Protein AF-A0A2V6J879-F1 (afdb_monomer_lite)

pLDDT: mean 70.41, std 10.35, range [44.59, 83.81]

Foldseek 3Di:
DDDDDAPDDKDKALPLVVQVVVCVVCLVVLVVCCVVPVVSVVPDDSVPPDDSVVVSVQWDMKIKGWHDDDPGIDIDIDTPDHPVVVVVVVVVVLVVQCVVCVVVVNPRDDDPDDPDDDDDDDD

Structure (mmCIF, N/CA/C/O backbone):
data_AF-A0A2V6J879-F1
#
_entry.id   AF-A0A2V6J879-F1
#
loop_
_atom_site.group_PDB
_atom_site.id
_atom_site.type_symbol
_atom_site.label_atom_id
_atom_site.label_alt_id
_atom_site.label_comp_id
_atom_site.label_asym_id
_atom_site.label_entity_id
_atom_site.label_seq_id
_atom_site.pdbx_PDB_ins_code
_atom_site.Cartn_x
_atom_site.Cartn_y
_atom_site.Cartn_z
_atom_site.occupancy
_atom_site.B_iso_or_equiv
_atom_site.auth_seq_id
_atom_site.auth_comp_id
_atom_site.auth_asym_id
_atom_site.auth_atom_id
_atom_site.pdbx_PDB_model_num
ATOM 1 N N . ARG A 1 1 ? 0.491 -6.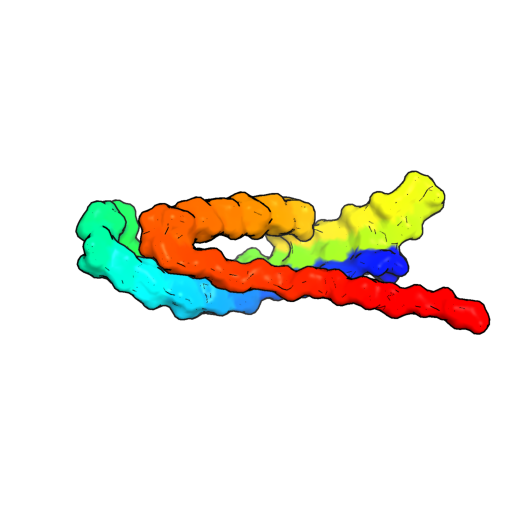346 -20.832 1.00 56.75 1 ARG A N 1
ATOM 2 C CA . ARG A 1 1 ? 1.558 -5.663 -21.605 1.00 56.75 1 ARG A CA 1
ATOM 3 C C . ARG A 1 1 ? 2.876 -5.931 -20.894 1.00 56.75 1 ARG A C 1
ATOM 5 O O . ARG A 1 1 ? 2.901 -5.777 -19.682 1.00 56.75 1 ARG A O 1
ATOM 12 N N . LEU A 1 2 ? 3.903 -6.396 -21.603 1.00 65.88 2 LEU A N 1
ATOM 13 C CA . LEU A 1 2 ? 5.228 -6.662 -21.029 1.00 65.88 2 LEU A CA 1
ATOM 14 C C . LEU A 1 2 ? 6.097 -5.402 -21.162 1.00 65.88 2 LEU A C 1
ATOM 16 O O . LEU A 1 2 ? 5.981 -4.695 -22.165 1.00 65.88 2 LEU A O 1
ATOM 20 N N . LEU A 1 3 ? 6.897 -5.096 -20.138 1.00 67.06 3 LEU A N 1
ATOM 21 C CA . LEU A 1 3 ? 7.838 -3.970 -20.157 1.00 67.06 3 LEU A CA 1
ATOM 22 C C . LEU A 1 3 ? 9.045 -4.303 -21.035 1.00 67.06 3 LEU A C 1
ATOM 24 O O . LEU A 1 3 ? 9.466 -5.458 -21.107 1.00 67.06 3 LEU A O 1
ATOM 28 N N . ALA A 1 4 ? 9.606 -3.284 -21.685 1.00 72.44 4 ALA A N 1
ATOM 29 C CA . ALA A 1 4 ? 10.858 -3.430 -22.415 1.00 72.44 4 ALA A CA 1
ATOM 30 C C . ALA A 1 4 ? 12.002 -3.810 -21.459 1.00 72.44 4 ALA A C 1
ATOM 32 O O . ALA A 1 4 ? 12.003 -3.407 -20.288 1.00 72.44 4 ALA A O 1
ATOM 33 N N . ALA A 1 5 ? 12.974 -4.573 -21.971 1.00 72.12 5 ALA A N 1
ATOM 34 C CA . ALA A 1 5 ? 14.128 -5.011 -21.196 1.00 72.12 5 ALA A CA 1
ATOM 35 C C . ALA A 1 5 ? 14.884 -3.788 -20.628 1.00 72.12 5 ALA A C 1
ATOM 37 O O . ALA A 1 5 ? 15.235 -2.885 -21.395 1.00 72.12 5 ALA A O 1
ATOM 38 N N . PRO A 1 6 ? 15.100 -3.726 -19.305 1.00 72.44 6 PRO A N 1
ATOM 39 C CA . PRO A 1 6 ? 15.774 -2.604 -18.665 1.00 72.44 6 PRO A CA 1
ATOM 40 C C . PRO A 1 6 ? 17.263 -2.614 -19.023 1.00 72.44 6 PRO A C 1
ATOM 42 O O . PRO A 1 6 ? 17.920 -3.646 -18.909 1.00 72.44 6 PRO A O 1
ATOM 45 N N . THR A 1 7 ? 17.807 -1.463 -19.418 1.00 71.31 7 THR A N 1
ATOM 46 C CA . THR A 1 7 ? 19.261 -1.283 -19.599 1.00 71.31 7 THR A CA 1
ATOM 47 C C . THR A 1 7 ? 19.929 -0.596 -18.415 1.00 71.31 7 THR A C 1
ATOM 49 O O . THR A 1 7 ? 21.129 -0.768 -18.242 1.00 71.31 7 THR A O 1
ATOM 52 N N . ASN A 1 8 ? 19.180 0.140 -17.584 1.00 72.19 8 ASN A N 1
ATOM 53 C CA . ASN A 1 8 ? 19.745 0.869 -16.442 1.00 72.19 8 ASN A CA 1
ATOM 54 C C . ASN A 1 8 ? 19.118 0.490 -15.104 1.00 72.19 8 ASN A C 1
ATOM 56 O O . ASN A 1 8 ? 19.834 0.208 -14.148 1.00 72.19 8 ASN A O 1
ATOM 60 N N . PHE A 1 9 ? 17.788 0.501 -15.012 1.00 73.62 9 PHE A N 1
ATOM 61 C CA . PHE A 1 9 ? 17.109 0.332 -13.731 1.00 73.62 9 PHE A CA 1
ATOM 62 C C . PHE A 1 9 ? 15.843 -0.501 -13.875 1.00 73.62 9 PHE A C 1
ATOM 64 O O . PHE A 1 9 ? 15.084 -0.355 -14.832 1.00 73.62 9 PHE A O 1
ATOM 71 N N . PHE A 1 10 ? 15.616 -1.367 -12.895 1.00 81.38 10 PHE A N 1
ATOM 72 C CA . PHE A 1 10 ? 14.425 -2.191 -12.784 1.00 81.38 10 PHE A CA 1
ATOM 73 C C . PHE A 1 10 ? 13.943 -2.170 -11.339 1.00 81.38 10 PHE A C 1
ATOM 75 O O . PHE A 1 10 ? 14.727 -2.410 -10.421 1.00 81.38 10 PHE A O 1
ATOM 82 N N . ALA A 1 11 ? 12.654 -1.917 -11.140 1.00 78.44 11 ALA A N 1
ATOM 83 C CA . ALA A 1 11 ? 12.020 -2.024 -9.836 1.00 78.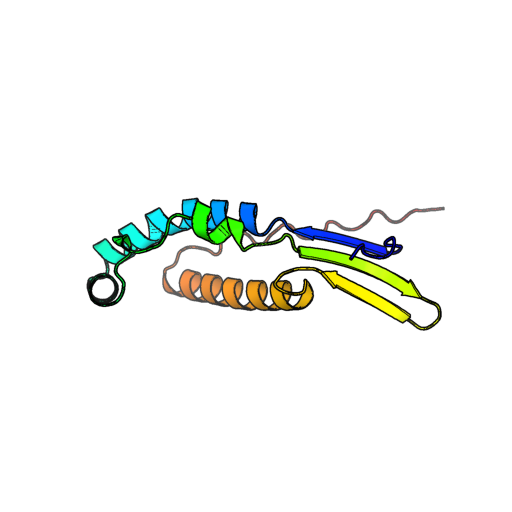44 11 ALA A CA 1
ATOM 84 C C . ALA A 1 11 ? 10.753 -2.863 -9.929 1.00 78.44 11 ALA A C 1
ATOM 86 O O . ALA A 1 11 ? 9.918 -2.666 -10.812 1.00 78.44 11 ALA A O 1
ATOM 87 N N . TYR A 1 12 ? 10.606 -3.768 -8.970 1.00 82.06 12 TYR A N 1
ATOM 88 C CA . TYR A 1 12 ? 9.412 -4.570 -8.776 1.00 82.06 12 TYR A CA 1
ATOM 89 C C . TYR A 1 12 ? 8.908 -4.347 -7.356 1.00 82.06 12 TYR A C 1
ATOM 91 O O . TYR A 1 12 ? 9.639 -4.566 -6.390 1.00 82.06 12 TYR A O 1
ATOM 99 N N . ILE A 1 13 ? 7.667 -3.889 -7.234 1.00 80.62 13 ILE A N 1
ATOM 100 C CA . ILE A 1 13 ? 7.029 -3.601 -5.956 1.00 80.62 13 ILE A CA 1
ATOM 101 C C . ILE A 1 13 ? 5.729 -4.390 -5.894 1.00 80.62 13 ILE A C 1
ATOM 103 O O . ILE A 1 13 ? 4.766 -4.100 -6.606 1.00 80.62 13 ILE A O 1
ATOM 107 N N . ASP A 1 14 ? 5.706 -5.383 -5.010 1.00 83.81 14 ASP A N 1
ATOM 108 C CA . ASP A 1 14 ? 4.502 -6.136 -4.685 1.00 83.81 14 ASP A CA 1
ATOM 109 C C . ASP A 1 14 ? 3.623 -5.313 -3.732 1.00 83.81 14 ASP A C 1
ATOM 111 O O . ASP A 1 14 ? 3.831 -5.263 -2.516 1.00 83.81 14 ASP A O 1
ATOM 115 N N . THR A 1 15 ? 2.650 -4.615 -4.310 1.00 79.62 15 THR A N 1
ATOM 116 C CA . THR A 1 15 ? 1.709 -3.749 -3.591 1.00 79.62 15 THR A CA 1
ATOM 117 C C . THR A 1 15 ? 0.754 -4.540 -2.701 1.00 79.62 15 THR A C 1
ATOM 119 O O . THR A 1 15 ? 0.376 -4.046 -1.639 1.00 79.62 15 THR A O 1
ATOM 122 N N . ALA A 1 16 ? 0.411 -5.776 -3.072 1.00 78.56 16 ALA A N 1
ATOM 123 C CA . ALA A 1 16 ? -0.419 -6.658 -2.262 1.00 78.56 16 ALA A CA 1
ATOM 124 C C . ALA A 1 16 ? 0.315 -7.077 -0.980 1.00 78.56 16 ALA A C 1
ATOM 126 O O . ALA A 1 16 ? -0.233 -6.970 0.122 1.00 78.56 16 ALA A O 1
ATOM 127 N N . GLN A 1 17 ? 1.581 -7.484 -1.102 1.00 80.44 17 GLN A N 1
ATOM 128 C CA . GLN A 1 17 ? 2.403 -7.834 0.054 1.00 80.44 17 GLN A CA 1
ATOM 129 C C . GLN A 1 17 ? 2.701 -6.612 0.933 1.00 80.44 17 GLN A C 1
ATOM 131 O O . GLN A 1 17 ? 2.662 -6.708 2.163 1.00 80.44 17 GLN A O 1
ATOM 136 N N . LEU A 1 18 ? 2.975 -5.457 0.319 1.00 81.44 18 LEU A N 1
ATOM 137 C CA . LEU A 1 18 ? 3.208 -4.208 1.041 1.00 81.44 18 LEU A CA 1
ATOM 138 C C . LEU A 1 18 ? 1.975 -3.793 1.853 1.00 81.44 18 LEU A C 1
ATOM 140 O O . LEU A 1 18 ? 2.102 -3.485 3.038 1.00 81.44 18 LEU A O 1
ATOM 144 N N . TYR A 1 19 ? 0.785 -3.857 1.251 1.00 79.56 19 TYR A N 1
ATOM 145 C CA . TYR A 1 19 ? -0.467 -3.552 1.938 1.00 79.56 19 TYR A CA 1
ATOM 146 C C . TYR A 1 19 ? -0.741 -4.517 3.097 1.00 79.56 19 TYR A C 1
ATOM 148 O O . TYR A 1 19 ? -1.062 -4.072 4.193 1.00 79.56 19 TYR A O 1
ATOM 156 N N . SER A 1 20 ? -0.545 -5.825 2.904 1.00 81.88 20 SER A N 1
ATOM 157 C CA . SER A 1 20 ? -0.745 -6.825 3.966 1.00 81.88 20 SER A CA 1
ATOM 158 C C . SER A 1 20 ? 0.145 -6.573 5.194 1.00 81.88 20 SER A C 1
ATOM 160 O O . SER A 1 20 ? -0.325 -6.630 6.335 1.00 81.88 20 SER A O 1
ATOM 162 N N . ARG A 1 21 ? 1.420 -6.217 4.982 1.00 83.38 21 ARG A N 1
ATOM 163 C CA . ARG A 1 21 ? 2.345 -5.856 6.074 1.00 83.38 21 ARG A CA 1
ATOM 164 C C . ARG A 1 21 ? 1.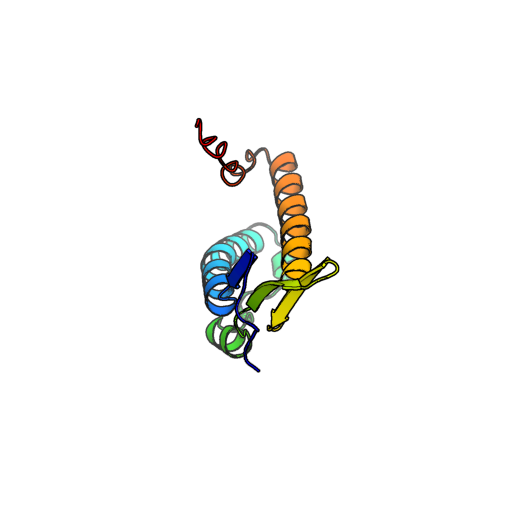934 -4.560 6.772 1.00 83.38 21 ARG A C 1
ATOM 166 O O . ARG A 1 21 ? 2.072 -4.435 7.991 1.00 83.38 21 ARG A O 1
ATOM 173 N N . LEU A 1 22 ? 1.428 -3.600 6.007 1.00 82.69 22 LEU A N 1
ATOM 174 C CA . LEU A 1 22 ? 0.964 -2.326 6.537 1.00 82.69 22 LEU A CA 1
ATOM 175 C C . LEU A 1 22 ? -0.316 -2.501 7.365 1.00 82.69 22 LEU A C 1
ATOM 177 O O . LEU A 1 22 ? -0.364 -2.003 8.483 1.00 82.69 22 LEU A O 1
ATOM 181 N N . ASP A 1 23 ? -1.295 -3.278 6.897 1.00 80.69 23 ASP A N 1
ATOM 182 C CA . ASP A 1 23 ? -2.499 -3.600 7.677 1.00 80.69 23 ASP A CA 1
ATOM 183 C C . ASP A 1 23 ? -2.137 -4.330 8.979 1.00 80.69 23 ASP A C 1
ATOM 185 O O . ASP A 1 23 ? -2.558 -3.911 10.054 1.00 80.69 23 ASP A O 1
ATOM 189 N N . THR A 1 24 ? -1.256 -5.335 8.913 1.00 83.56 24 THR A N 1
ATOM 190 C CA . THR A 1 24 ? -0.823 -6.100 10.098 1.00 83.56 24 THR A CA 1
ATOM 191 C C . THR A 1 24 ? -0.137 -5.221 11.150 1.00 83.56 24 THR A C 1
ATOM 193 O O . THR A 1 24 ? -0.324 -5.427 12.348 1.00 83.56 24 THR A O 1
ATOM 196 N N . SER A 1 25 ? 0.660 -4.236 10.724 1.00 82.19 25 SER A N 1
ATOM 197 C CA . SER A 1 25 ? 1.394 -3.356 11.643 1.00 82.19 25 SER A CA 1
ATOM 198 C C . SER A 1 25 ? 0.557 -2.184 12.159 1.00 82.19 25 SER A C 1
ATOM 200 O O . SER A 1 25 ? 0.662 -1.835 13.335 1.00 82.19 25 SER A O 1
ATOM 202 N N . LEU A 1 26 ? -0.296 -1.590 11.318 1.00 81.06 26 LEU A N 1
ATOM 203 C CA . LEU A 1 26 ? -1.082 -0.411 11.680 1.00 81.06 26 LEU A CA 1
ATOM 204 C C . LEU A 1 26 ? -2.399 -0.753 12.370 1.00 81.06 26 LEU A C 1
ATOM 206 O O . LEU A 1 26 ? -2.817 0.004 13.241 1.00 81.06 26 LEU A O 1
ATOM 210 N N . ARG A 1 27 ? -3.059 -1.870 12.037 1.00 82.62 27 ARG A N 1
ATOM 211 C CA . ARG A 1 27 ? -4.364 -2.227 12.621 1.00 82.62 27 ARG A CA 1
ATOM 212 C C . ARG A 1 27 ? -4.327 -2.273 14.159 1.00 82.62 27 ARG A C 1
ATOM 214 O O . ARG A 1 27 ? -5.188 -1.637 14.765 1.00 82.62 27 ARG A O 1
ATOM 221 N N . PRO A 1 28 ? -3.332 -2.898 14.825 1.00 80.25 28 PRO A N 1
ATOM 222 C CA . PRO A 1 28 ? -3.226 -2.851 16.286 1.00 80.25 28 PRO A CA 1
ATOM 223 C C . PRO A 1 28 ? -2.993 -1.435 16.833 1.00 80.25 28 PRO A C 1
ATOM 225 O O . PRO A 1 28 ? -3.582 -1.064 17.847 1.00 80.25 28 PRO A O 1
ATOM 228 N N . MET A 1 29 ? -2.176 -0.621 16.154 1.00 81.69 29 MET A N 1
ATOM 229 C CA . MET A 1 29 ? -1.905 0.763 16.564 1.00 81.69 29 MET A CA 1
ATOM 230 C C . MET A 1 29 ? -3.153 1.639 16.450 1.00 81.69 29 MET A C 1
ATOM 232 O O . MET A 1 29 ? -3.428 2.430 17.346 1.00 81.69 29 MET A O 1
ATOM 236 N N . LEU A 1 30 ? -3.932 1.470 15.379 1.00 78.00 30 LEU A N 1
ATOM 237 C CA . LEU A 1 30 ? -5.187 2.184 15.161 1.00 78.00 30 LEU A CA 1
ATOM 238 C C . LEU A 1 30 ? -6.248 1.774 16.185 1.00 78.00 30 LEU A C 1
ATOM 240 O O . LEU A 1 30 ? -6.928 2.645 16.719 1.00 78.00 30 LEU A O 1
ATOM 244 N N . LEU A 1 31 ? -6.360 0.481 16.509 1.00 79.50 31 LEU A N 1
ATOM 245 C CA . LEU A 1 31 ? -7.273 0.001 17.553 1.00 79.50 31 LEU A CA 1
ATOM 246 C C . LEU A 1 31 ? -6.915 0.576 18.928 1.00 79.50 31 LEU A C 1
ATOM 248 O O . LEU A 1 31 ? -7.801 1.019 19.656 1.00 79.50 31 LEU A O 1
ATOM 252 N N . MET A 1 32 ? -5.624 0.639 19.266 1.00 79.56 32 MET A N 1
ATOM 253 C CA . MET A 1 32 ? -5.163 1.325 20.476 1.00 79.56 32 MET A CA 1
ATOM 254 C C . MET A 1 32 ? -5.453 2.829 20.419 1.00 79.56 32 MET A C 1
ATOM 256 O O . MET A 1 32 ? -6.013 3.376 21.364 1.00 79.56 32 MET A O 1
ATOM 260 N N . ALA A 1 33 ? -5.154 3.503 19.308 1.00 73.75 33 ALA A N 1
ATOM 261 C CA . ALA A 1 33 ? -5.430 4.930 19.154 1.00 73.75 33 ALA A CA 1
ATOM 262 C C . ALA A 1 33 ? -6.926 5.251 19.304 1.00 73.75 33 ALA A C 1
ATOM 264 O O . ALA A 1 33 ? -7.272 6.207 19.989 1.00 73.75 33 ALA A O 1
ATOM 265 N N . ALA A 1 34 ? -7.816 4.435 18.736 1.00 72.44 34 ALA A N 1
ATOM 266 C CA . ALA A 1 34 ? -9.258 4.590 18.907 1.00 72.44 34 ALA A CA 1
ATOM 267 C C . ALA A 1 34 ? -9.699 4.372 20.364 1.00 72.44 34 ALA A C 1
ATOM 269 O O . ALA A 1 34 ? -10.567 5.092 20.850 1.00 72.44 34 ALA A O 1
ATOM 270 N N . ALA A 1 35 ? -9.076 3.432 21.083 1.00 74.19 35 ALA A N 1
ATOM 271 C CA . ALA A 1 35 ? -9.368 3.197 22.497 1.00 74.19 35 ALA A CA 1
ATOM 272 C C . ALA A 1 35 ? -8.938 4.367 23.405 1.00 74.19 35 ALA A C 1
ATOM 274 O O . ALA A 1 35 ? -9.619 4.659 24.385 1.00 74.19 35 ALA A O 1
ATOM 275 N N . PHE A 1 36 ? -7.833 5.049 23.083 1.00 73.06 36 PHE A N 1
ATOM 276 C CA . PHE A 1 36 ? -7.285 6.142 23.900 1.00 73.06 36 PHE A CA 1
ATOM 277 C C . PHE A 1 36 ? -7.655 7.551 23.413 1.00 73.06 36 PHE A C 1
ATOM 279 O O . PHE A 1 36 ? -7.481 8.516 24.157 1.00 73.06 36 PHE A O 1
ATOM 286 N N . VAL A 1 37 ? -8.190 7.693 22.197 1.00 71.12 37 VAL A N 1
ATOM 287 C CA . VAL A 1 37 ? -8.641 8.967 21.619 1.00 71.12 37 VAL A CA 1
ATOM 288 C C . VAL A 1 37 ? -10.129 8.858 21.258 1.00 71.12 37 VAL A C 1
ATOM 290 O O . VAL A 1 37 ? -10.472 8.505 20.126 1.00 71.12 37 VAL A O 1
ATOM 293 N N . PRO A 1 38 ? -11.042 9.206 22.187 1.00 63.62 38 PRO A N 1
ATOM 294 C CA . PRO A 1 38 ? -12.487 9.026 22.004 1.00 63.62 38 PRO A CA 1
ATOM 295 C C . PRO A 1 38 ? -13.067 9.725 20.761 1.00 63.62 38 PRO A C 1
ATOM 297 O O . PRO A 1 38 ? -14.026 9.240 20.165 1.00 63.62 38 PRO A O 1
ATOM 300 N N . ALA A 1 39 ? -12.461 10.835 20.323 1.00 65.69 39 ALA A N 1
ATOM 301 C CA . ALA A 1 39 ? -12.860 11.554 19.108 1.00 65.69 39 ALA A CA 1
ATOM 302 C C . ALA A 1 39 ? -12.644 10.739 17.813 1.00 65.69 39 ALA A C 1
ATOM 304 O O . ALA A 1 39 ? -13.381 10.906 16.839 1.00 65.69 39 ALA A O 1
ATOM 305 N N . VAL A 1 40 ? -11.657 9.836 17.800 1.00 60.09 40 VAL A N 1
ATOM 306 C CA . VAL A 1 40 ? -11.372 8.953 16.658 1.00 60.09 40 VAL A CA 1
ATOM 307 C C . VAL A 1 40 ? -12.363 7.792 16.627 1.00 60.09 40 VAL A C 1
ATOM 309 O O . VAL A 1 40 ? -12.926 7.508 15.576 1.00 60.09 40 VAL A O 1
ATOM 312 N N . ALA A 1 41 ? -12.663 7.183 17.778 1.00 61.41 41 ALA A N 1
ATOM 313 C CA . ALA A 1 41 ? -13.668 6.120 17.871 1.00 61.41 41 ALA A CA 1
ATOM 314 C C . ALA A 1 41 ? -15.086 6.589 17.490 1.00 61.41 41 ALA A C 1
ATOM 316 O O . ALA A 1 41 ? -15.875 5.804 16.972 1.00 61.41 41 ALA A O 1
ATOM 317 N N . GLY A 1 42 ? -15.408 7.869 17.712 1.00 63.25 42 GLY A N 1
ATOM 318 C CA . GLY A 1 42 ? -16.690 8.454 17.303 1.00 63.25 42 GLY A CA 1
ATOM 319 C C . GLY A 1 42 ? -16.817 8.749 15.802 1.00 63.25 42 GLY A C 1
ATOM 320 O O . GLY A 1 42 ? -17.932 8.925 15.318 1.00 63.25 42 GLY A O 1
ATOM 321 N N . SER A 1 43 ? -15.705 8.813 15.063 1.00 64.06 43 SER A N 1
ATOM 322 C CA . SER A 1 43 ? -15.679 9.176 13.635 1.00 64.06 43 SER A CA 1
ATOM 323 C C . SER A 1 43 ? -15.276 8.023 12.715 1.00 64.06 43 SER A C 1
ATOM 325 O O . SER A 1 43 ? -15.676 8.004 11.551 1.00 64.06 43 SER A O 1
ATOM 327 N N . ILE A 1 44 ? -14.512 7.053 13.220 1.00 66.44 44 ILE A N 1
ATOM 328 C CA . ILE A 1 44 ? -13.966 5.941 12.444 1.00 66.44 44 ILE A CA 1
ATOM 329 C C . ILE A 1 44 ? -14.304 4.622 13.139 1.00 66.44 44 ILE A C 1
ATOM 331 O O . ILE A 1 44 ? -13.808 4.321 14.223 1.00 66.44 44 ILE A O 1
ATOM 335 N N . ASP A 1 45 ? -15.103 3.794 12.466 1.00 72.19 45 ASP A N 1
ATOM 336 C CA . ASP A 1 45 ? -15.399 2.431 12.902 1.00 72.19 45 ASP A CA 1
ATOM 337 C C . ASP A 1 45 ? -14.389 1.448 12.293 1.00 72.19 45 ASP A C 1
ATOM 339 O O . ASP A 1 45 ? -14.542 0.965 11.168 1.00 72.19 45 ASP A O 1
ATOM 343 N N . LEU A 1 46 ? -13.337 1.149 13.057 1.00 67.88 46 LEU A N 1
ATOM 344 C CA . LEU A 1 46 ? -12.275 0.225 12.648 1.00 67.88 46 LEU A CA 1
ATOM 345 C C . LEU A 1 46 ? -12.768 -1.223 12.484 1.00 67.88 46 LEU A C 1
ATOM 347 O O . LEU A 1 46 ? -12.112 -2.009 11.801 1.00 67.88 46 LEU A O 1
ATOM 351 N N . SER A 1 47 ? -13.920 -1.583 13.064 1.00 71.00 47 SER A N 1
ATOM 352 C CA . SER A 1 47 ? -14.503 -2.926 12.924 1.00 71.00 47 SER A CA 1
ATOM 353 C C . SER A 1 47 ? -15.114 -3.169 11.540 1.00 71.00 47 SER A C 1
ATOM 355 O O . SER A 1 47 ? -15.289 -4.315 11.130 1.00 71.00 47 SER A O 1
ATOM 357 N N . LYS A 1 48 ? -15.378 -2.092 10.789 1.00 75.88 48 LYS A N 1
ATOM 358 C CA . LYS A 1 48 ? -15.888 -2.131 9.411 1.00 75.88 48 LYS A CA 1
ATOM 359 C C . LYS A 1 48 ? -14.795 -2.069 8.354 1.00 75.88 48 LYS A C 1
ATOM 361 O O . LYS A 1 48 ? -15.108 -2.042 7.163 1.00 75.88 48 LYS A O 1
ATOM 366 N N . LEU A 1 49 ? -13.525 -2.042 8.760 1.00 72.12 49 LEU A N 1
ATOM 367 C CA . LEU A 1 49 ? -12.432 -2.116 7.803 1.00 72.12 49 LEU A CA 1
ATOM 368 C C . LEU A 1 49 ? -12.452 -3.492 7.125 1.00 72.12 49 LEU A C 1
ATOM 370 O O . LEU A 1 49 ? -12.378 -4.513 7.818 1.00 72.12 49 LEU A O 1
ATOM 374 N N . PRO A 1 50 ? -12.552 -3.539 5.785 1.00 72.50 50 PRO A N 1
ATOM 375 C CA . PRO A 1 50 ? -12.589 -4.796 5.058 1.00 72.50 50 PRO A CA 1
ATOM 376 C C . PRO A 1 50 ? -11.310 -5.600 5.305 1.00 72.50 50 PRO A C 1
ATOM 378 O O . PRO A 1 50 ? -10.243 -5.055 5.605 1.00 72.50 50 PRO A O 1
ATOM 381 N N . ALA A 1 51 ? -11.436 -6.920 5.188 1.00 74.31 51 ALA A N 1
ATOM 382 C CA . ALA A 1 51 ? -10.307 -7.823 5.326 1.00 74.31 51 ALA A CA 1
ATOM 383 C C . ALA A 1 51 ? -9.246 -7.502 4.252 1.00 74.31 51 ALA A C 1
ATOM 385 O O . ALA A 1 51 ? -9.612 -7.234 3.097 1.00 74.31 51 ALA A O 1
ATOM 386 N N . PRO A 1 52 ? -7.948 -7.508 4.597 1.00 67.06 52 PRO A N 1
ATOM 387 C CA . PRO A 1 52 ? -6.893 -7.110 3.675 1.00 67.06 52 PRO A CA 1
ATOM 388 C C . PRO A 1 52 ? -6.868 -7.970 2.405 1.00 67.06 52 PRO A C 1
ATOM 390 O O . PRO A 1 52 ? -6.524 -7.473 1.337 1.00 67.06 52 PRO A O 1
ATOM 393 N N . GLU A 1 53 ? -7.338 -9.215 2.476 1.00 65.38 53 GLU A N 1
ATOM 394 C CA . GLU A 1 53 ? -7.458 -10.150 1.354 1.00 65.38 53 GLU A CA 1
ATOM 395 C C . GLU A 1 53 ? -8.464 -9.704 0.282 1.00 65.38 53 GLU A C 1
ATOM 397 O O . GLU A 1 53 ? -8.391 -10.159 -0.859 1.00 65.38 53 GLU A O 1
ATOM 402 N N . LEU A 1 54 ? -9.431 -8.841 0.616 1.00 72.19 54 LEU A N 1
ATOM 403 C CA . LEU A 1 54 ? -10.338 -8.250 -0.374 1.00 72.19 54 LEU A CA 1
ATOM 404 C C . LEU A 1 54 ? -9.666 -7.105 -1.129 1.00 72.19 54 LEU A C 1
ATOM 406 O O . LEU A 1 54 ? -9.889 -6.951 -2.326 1.00 72.19 54 LEU A O 1
ATOM 410 N N . ILE A 1 55 ? -8.822 -6.333 -0.447 1.00 70.75 55 ILE A N 1
ATOM 411 C CA . ILE A 1 55 ? -8.131 -5.185 -1.039 1.00 70.75 55 ILE A CA 1
ATOM 412 C C . ILE A 1 55 ? -6.971 -5.658 -1.915 1.00 70.75 55 ILE A C 1
ATOM 414 O O . ILE A 1 55 ? -6.836 -5.202 -3.050 1.00 70.75 55 ILE A O 1
ATOM 418 N N . THR A 1 56 ? -6.171 -6.618 -1.443 1.00 72.69 56 THR A N 1
ATOM 419 C CA . THR A 1 56 ? -4.994 -7.113 -2.175 1.00 72.69 56 THR A CA 1
ATOM 420 C C . THR A 1 56 ? -5.334 -7.733 -3.528 1.00 72.69 56 THR A C 1
ATOM 422 O O . THR A 1 56 ? -4.525 -7.643 -4.445 1.00 72.69 56 THR A O 1
ATOM 425 N N . LYS A 1 57 ? -6.551 -8.263 -3.712 1.00 70.81 57 LYS A N 1
ATOM 426 C CA . LYS A 1 57 ? -7.042 -8.763 -5.013 1.00 70.81 57 LYS A CA 1
ATOM 427 C C . LYS A 1 57 ? -7.053 -7.707 -6.116 1.00 70.81 57 LYS A C 1
ATOM 429 O O . LYS A 1 57 ? -6.973 -8.052 -7.290 1.00 70.81 57 LYS A O 1
ATOM 434 N N . HIS A 1 58 ? -7.169 -6.436 -5.748 1.00 75.12 58 HIS A N 1
ATOM 435 C CA . HIS A 1 58 ? -7.205 -5.322 -6.691 1.00 75.12 58 HIS A CA 1
ATOM 436 C C . HIS A 1 58 ? -5.853 -4.608 -6.812 1.00 75.12 58 HIS A C 1
ATOM 438 O O . HIS A 1 5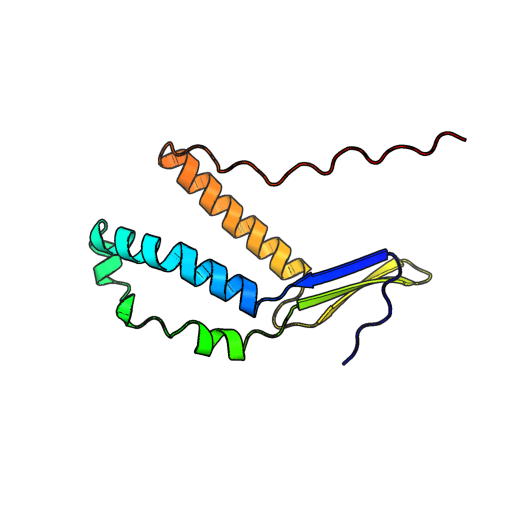8 ? -5.683 -3.744 -7.672 1.00 75.12 58 HIS A O 1
ATOM 444 N N . LEU A 1 59 ? -4.871 -4.984 -5.988 1.00 76.69 59 LEU A N 1
ATOM 445 C CA . LEU A 1 59 ? -3.539 -4.394 -5.985 1.00 76.69 59 LEU A CA 1
ATOM 446 C C . LEU A 1 59 ? -2.614 -5.204 -6.890 1.00 76.69 59 LEU A C 1
ATOM 448 O O . LEU A 1 59 ? -1.962 -6.156 -6.471 1.00 76.69 59 LEU A O 1
ATOM 452 N N . SER A 1 60 ? -2.568 -4.815 -8.164 1.00 78.38 60 SER A N 1
ATOM 453 C CA . SER A 1 60 ? -1.562 -5.345 -9.085 1.00 78.38 60 SER A CA 1
ATOM 454 C C . SER A 1 60 ? -0.169 -4.808 -8.721 1.00 78.38 60 SER A C 1
ATOM 456 O O . SER A 1 60 ? -0.055 -3.646 -8.309 1.00 78.38 60 SER A O 1
ATOM 458 N N . PRO A 1 61 ? 0.895 -5.613 -8.879 1.00 76.62 61 PRO A N 1
ATOM 459 C CA . PRO A 1 61 ? 2.255 -5.175 -8.596 1.00 76.62 61 PRO A CA 1
ATOM 460 C C . PRO A 1 61 ? 2.652 -4.009 -9.505 1.00 76.62 61 PRO A C 1
ATOM 462 O O . PRO A 1 61 ? 2.223 -3.924 -10.659 1.00 76.62 61 PRO A O 1
ATOM 465 N N . ILE A 1 62 ? 3.485 -3.118 -8.974 1.00 78.88 62 ILE A N 1
ATOM 466 C CA . ILE A 1 62 ? 4.088 -2.034 -9.745 1.00 78.88 62 ILE A CA 1
ATOM 467 C C . ILE A 1 62 ? 5.417 -2.546 -10.277 1.00 78.88 62 ILE A C 1
ATOM 469 O O . ILE A 1 62 ? 6.308 -2.918 -9.514 1.00 78.88 62 ILE A O 1
ATOM 473 N N . VAL A 1 63 ? 5.557 -2.542 -11.594 1.00 78.50 63 VAL A N 1
ATOM 474 C CA . VAL A 1 63 ? 6.805 -2.874 -12.274 1.00 78.50 63 VAL A CA 1
ATOM 475 C C . VAL A 1 63 ? 7.287 -1.625 -12.993 1.00 78.50 63 VAL A C 1
ATOM 477 O O . VAL A 1 63 ? 6.498 -0.932 -13.633 1.00 78.50 63 VAL A O 1
ATOM 480 N N . SER A 1 64 ? 8.568 -1.304 -12.871 1.00 77.12 64 SER A N 1
ATOM 481 C CA . SER A 1 64 ? 9.192 -0.158 -13.525 1.00 77.12 64 SER A CA 1
ATOM 482 C C . SER A 1 64 ? 10.473 -0.588 -14.220 1.00 77.12 64 SER A C 1
ATOM 484 O O . SER A 1 64 ? 11.262 -1.351 -13.662 1.00 77.12 64 SER A O 1
ATOM 486 N N . SER A 1 65 ? 10.667 -0.105 -15.441 1.00 80.62 65 SER A N 1
ATOM 487 C CA . SER A 1 65 ? 11.834 -0.354 -16.280 1.00 80.62 65 SER A CA 1
ATOM 488 C C . SER A 1 65 ? 12.352 0.977 -16.798 1.00 80.62 65 SER A C 1
ATOM 490 O O . SER A 1 65 ? 11.597 1.779 -17.346 1.00 80.62 65 SER A O 1
ATOM 492 N N . GLN A 1 66 ? 13.645 1.218 -16.631 1.00 77.31 66 GLN A N 1
ATOM 493 C CA . GLN A 1 66 ? 14.330 2.364 -17.197 1.00 77.31 66 GLN A CA 1
ATOM 494 C C . GLN A 1 66 ? 15.340 1.888 -18.230 1.00 77.31 66 GLN A C 1
ATOM 496 O O . GLN A 1 66 ? 16.221 1.064 -17.947 1.00 77.31 66 GLN A O 1
ATOM 501 N N . ARG A 1 67 ? 15.240 2.470 -19.421 1.00 78.75 67 ARG A N 1
ATOM 502 C CA . ARG A 1 67 ? 16.189 2.270 -20.508 1.00 78.75 67 ARG A CA 1
ATOM 503 C C . ARG A 1 67 ? 16.803 3.588 -20.946 1.00 78.75 67 ARG A C 1
ATOM 505 O O . ARG A 1 67 ? 16.186 4.643 -20.817 1.00 78.75 67 ARG A O 1
ATOM 512 N N . TYR A 1 68 ? 18.018 3.510 -21.466 1.00 70.12 68 TYR A N 1
ATOM 513 C CA . TYR A 1 68 ? 18.597 4.589 -22.257 1.00 70.12 68 TYR A CA 1
ATOM 514 C C . TYR A 1 68 ? 18.265 4.321 -23.723 1.00 70.12 68 TYR A C 1
ATOM 516 O O . TYR A 1 68 ? 18.591 3.250 -24.236 1.00 70.12 68 TYR A O 1
ATOM 524 N N . ASP A 1 69 ? 17.570 5.252 -24.363 1.00 73.25 69 ASP A N 1
ATOM 525 C CA . ASP A 1 69 ? 17.317 5.245 -25.804 1.00 73.25 69 ASP A CA 1
ATOM 526 C C . ASP A 1 69 ? 17.952 6.511 -26.379 1.00 73.25 69 ASP A C 1
ATOM 528 O O . ASP A 1 69 ? 18.002 7.506 -25.673 1.00 73.25 69 ASP A O 1
ATOM 532 N N . ARG A 1 70 ? 18.472 6.451 -27.607 1.00 67.00 70 ARG A N 1
ATOM 533 C CA . ARG A 1 70 ? 19.421 7.383 -28.264 1.00 67.00 70 ARG A CA 1
ATOM 534 C C . ARG A 1 70 ? 19.539 8.816 -27.702 1.00 67.00 70 ARG A C 1
ATOM 536 O O . ARG A 1 70 ? 20.663 9.267 -27.514 1.00 67.00 70 ARG A O 1
ATOM 543 N N . ASP A 1 71 ? 18.422 9.489 -27.421 1.00 70.81 71 ASP A N 1
ATOM 544 C CA . ASP A 1 71 ? 18.358 10.896 -27.000 1.00 70.81 71 ASP A CA 1
ATOM 545 C C . ASP A 1 71 ? 17.965 11.129 -25.519 1.00 70.81 71 ASP A C 1
ATOM 547 O O . ASP A 1 71 ? 17.699 12.263 -25.119 1.00 70.81 71 ASP A O 1
ATOM 551 N N . GLY A 1 72 ? 17.916 10.098 -24.667 1.00 74.50 72 GLY A N 1
ATOM 552 C CA . GLY A 1 72 ? 17.615 10.277 -23.245 1.00 74.50 72 GLY A CA 1
ATOM 553 C C . GLY A 1 72 ? 17.244 9.022 -22.449 1.00 74.50 72 GLY A C 1
ATOM 554 O O . GLY A 1 72 ? 17.206 7.892 -22.934 1.00 74.50 72 GLY A O 1
ATOM 555 N N . TYR A 1 73 ? 16.952 9.237 -21.165 1.00 75.56 73 TYR A N 1
ATOM 556 C CA . TYR A 1 73 ? 16.447 8.190 -20.279 1.00 75.56 73 TYR A CA 1
ATOM 557 C C . TYR A 1 73 ? 14.930 8.084 -20.407 1.00 75.56 73 TYR A C 1
ATOM 559 O O . TYR A 1 73 ? 14.209 9.045 -20.145 1.00 75.56 73 TYR A O 1
ATOM 567 N N . MET A 1 74 ? 14.444 6.894 -20.744 1.00 77.44 74 MET A N 1
ATOM 568 C CA . MET A 1 74 ? 13.022 6.578 -20.754 1.00 77.44 74 MET A CA 1
ATOM 569 C C . MET A 1 74 ? 12.709 5.617 -19.609 1.00 77.44 74 MET A C 1
ATOM 571 O O . MET A 1 74 ? 13.166 4.472 -19.605 1.00 77.44 74 MET A O 1
ATOM 575 N N . ALA A 1 75 ? 11.929 6.091 -18.638 1.00 77.00 75 ALA A N 1
ATOM 576 C CA . ALA A 1 75 ? 11.384 5.281 -17.555 1.00 77.00 75 ALA A CA 1
ATOM 577 C C . ALA A 1 75 ? 9.914 4.953 -17.847 1.00 77.00 75 ALA A C 1
ATOM 579 O O . ALA A 1 75 ? 9.103 5.849 -18.065 1.00 77.00 75 ALA A O 1
ATOM 580 N N . GLU A 1 76 ? 9.572 3.670 -17.844 1.00 80.50 76 GLU A N 1
ATOM 581 C CA . GLU A 1 76 ? 8.214 3.170 -18.038 1.00 80.50 76 GLU A CA 1
ATOM 582 C C . GLU A 1 76 ? 7.784 2.364 -16.815 1.00 80.50 76 GLU A C 1
ATOM 584 O O . GLU A 1 76 ? 8.552 1.555 -16.297 1.00 80.50 76 GLU A O 1
ATOM 589 N N . SER A 1 77 ? 6.539 2.539 -16.372 1.00 80.19 77 SER A N 1
ATOM 590 C CA . SER A 1 77 ? 5.980 1.792 -15.247 1.00 80.19 77 SER A CA 1
ATOM 591 C C . SER A 1 77 ? 4.586 1.257 -15.571 1.00 80.19 77 SER A C 1
ATOM 593 O O . SER A 1 77 ? 3.818 1.894 -16.290 1.00 80.19 77 SER A O 1
ATOM 595 N N . ILE A 1 78 ? 4.273 0.065 -15.064 1.00 80.81 78 ILE A N 1
ATOM 596 C CA . ILE A 1 78 ? 2.973 -0.599 -15.180 1.00 80.81 78 ILE A CA 1
ATOM 597 C C . ILE A 1 78 ? 2.518 -0.987 -13.775 1.00 80.81 78 ILE A C 1
ATOM 599 O O . ILE A 1 78 ? 3.263 -1.632 -13.043 1.00 80.81 78 ILE A O 1
ATOM 603 N N . GLY A 1 79 ? 1.293 -0.613 -13.417 1.00 80.12 79 GLY A N 1
ATOM 604 C CA . GLY A 1 79 ? 0.690 -0.884 -12.116 1.00 80.12 79 GLY A CA 1
ATOM 605 C C . GLY A 1 79 ? -0.486 0.061 -11.848 1.00 80.12 79 GLY A C 1
ATOM 606 O O . GLY A 1 79 ? -0.787 0.908 -12.690 1.00 80.12 79 GLY A O 1
ATOM 607 N N . PRO A 1 80 ? -1.159 -0.066 -10.692 1.00 73.50 80 PRO A N 1
ATOM 608 C CA . PRO A 1 80 ? -2.253 0.825 -10.301 1.00 73.50 80 PRO A CA 1
ATOM 609 C C . PRO A 1 80 ? -1.787 2.269 -10.033 1.00 73.50 80 PRO A C 1
ATOM 611 O O .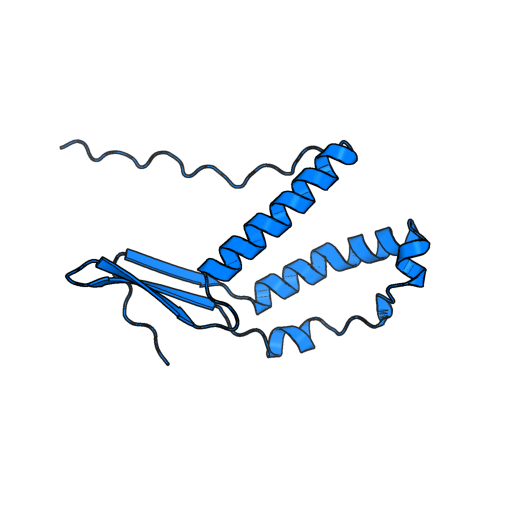 PRO A 1 80 ? -2.575 3.196 -10.186 1.00 73.50 80 PRO A O 1
ATOM 614 N N . MET A 1 81 ? -0.514 2.465 -9.674 1.00 76.75 81 MET A N 1
ATOM 615 C CA . MET A 1 81 ? 0.176 3.761 -9.624 1.00 76.75 81 MET A CA 1
ATOM 616 C C . MET A 1 81 ? 1.568 3.611 -10.242 1.00 76.75 81 MET A C 1
ATOM 618 O O . MET A 1 81 ? 2.155 2.528 -10.189 1.00 76.75 81 MET A O 1
ATOM 622 N N . THR A 1 82 ? 2.106 4.682 -10.821 1.00 82.62 82 THR A N 1
ATOM 623 C CA . THR A 1 82 ? 3.468 4.687 -11.374 1.00 82.62 82 THR A CA 1
ATOM 624 C C . THR A 1 82 ? 4.520 4.824 -10.263 1.00 82.62 82 THR A C 1
ATOM 626 O O . THR A 1 82 ? 4.237 5.315 -9.167 1.00 82.62 82 THR A O 1
ATOM 629 N N . LEU A 1 83 ? 5.752 4.359 -10.512 1.00 78.75 83 LEU A N 1
ATOM 630 C CA . LEU A 1 83 ? 6.813 4.340 -9.491 1.00 78.75 83 LEU A CA 1
ATOM 631 C C . LEU A 1 83 ? 7.171 5.737 -8.941 1.00 78.75 83 LEU A C 1
ATOM 633 O O . LEU A 1 83 ? 7.467 5.880 -7.757 1.00 78.75 83 LEU A O 1
ATOM 637 N N . ASP A 1 84 ? 7.137 6.765 -9.780 1.00 77.56 84 ASP A N 1
ATOM 638 C CA . ASP A 1 84 ? 7.360 8.163 -9.398 1.00 77.56 84 ASP A CA 1
ATOM 639 C C . ASP A 1 84 ? 6.262 8.684 -8.457 1.00 77.56 84 ASP A C 1
ATOM 641 O O . ASP A 1 84 ? 6.562 9.297 -7.431 1.00 77.56 84 ASP A O 1
ATOM 645 N N . GLN A 1 85 ? 4.998 8.360 -8.739 1.00 80.69 85 GLN A N 1
ATOM 646 C CA . GLN A 1 85 ? 3.863 8.705 -7.879 1.00 80.69 85 GLN A CA 1
ATOM 647 C C . GLN A 1 85 ? 3.946 8.008 -6.519 1.00 80.69 85 GLN A C 1
ATOM 649 O O . GLN A 1 85 ? 3.704 8.638 -5.486 1.00 80.69 85 GLN A O 1
ATOM 654 N N . LEU A 1 86 ? 4.349 6.734 -6.498 1.00 81.25 86 LEU A N 1
ATOM 655 C CA . LEU A 1 86 ? 4.634 6.021 -5.253 1.00 81.25 86 LEU A CA 1
ATOM 656 C C . LEU A 1 86 ? 5.740 6.734 -4.455 1.00 81.25 86 LEU A C 1
ATOM 658 O O . LEU A 1 86 ? 5.594 6.934 -3.249 1.00 81.25 86 LEU A O 1
ATOM 662 N N . GLY A 1 87 ? 6.819 7.152 -5.124 1.00 78.56 87 GLY A N 1
ATOM 663 C CA . GLY A 1 87 ? 7.920 7.890 -4.503 1.00 78.56 87 GLY A CA 1
ATOM 664 C C . GLY A 1 87 ? 7.463 9.187 -3.829 1.00 78.56 87 GLY A C 1
ATOM 665 O O . GLY A 1 87 ? 7.817 9.440 -2.675 1.00 78.56 87 GLY A O 1
ATOM 666 N N . ILE A 1 88 ? 6.617 9.972 -4.503 1.00 79.31 88 ILE A N 1
ATOM 667 C CA . ILE A 1 88 ? 6.025 11.198 -3.942 1.00 79.31 88 ILE A CA 1
ATOM 668 C C . ILE A 1 88 ? 5.137 10.872 -2.734 1.00 79.31 88 ILE A C 1
ATOM 670 O O . ILE A 1 88 ? 5.251 11.521 -1.693 1.00 79.31 88 ILE A O 1
ATOM 674 N N . GLY A 1 89 ? 4.291 9.842 -2.834 1.00 76.38 89 GLY A N 1
ATOM 675 C CA . GLY A 1 89 ? 3.431 9.409 -1.732 1.00 76.38 89 GLY A CA 1
ATOM 676 C C . GLY A 1 89 ? 4.230 9.041 -0.481 1.00 76.38 89 GLY A C 1
ATOM 677 O O . GLY A 1 89 ? 3.942 9.534 0.609 1.00 76.38 89 GLY A O 1
ATOM 678 N N . VAL A 1 90 ? 5.290 8.242 -0.634 1.00 79.81 90 VAL A N 1
ATOM 679 C CA . VAL A 1 90 ? 6.186 7.863 0.473 1.00 79.81 90 VAL A CA 1
ATOM 680 C C . VAL A 1 90 ? 6.865 9.088 1.091 1.00 79.81 90 VAL A C 1
ATOM 682 O O . VAL A 1 90 ? 6.949 9.190 2.318 1.00 79.81 90 VAL A O 1
ATOM 685 N N . ALA A 1 91 ? 7.317 10.045 0.277 1.00 75.81 91 ALA A N 1
ATOM 686 C CA . ALA A 1 91 ? 7.919 11.283 0.773 1.00 75.81 91 ALA A CA 1
ATOM 687 C C . ALA A 1 91 ? 6.933 12.104 1.626 1.00 75.81 91 ALA A C 1
ATOM 689 O O . ALA A 1 91 ? 7.286 12.585 2.703 1.00 75.81 91 ALA A O 1
ATOM 690 N N . ILE A 1 92 ? 5.670 12.202 1.202 1.00 76.56 92 ILE A N 1
ATOM 691 C CA . ILE A 1 92 ? 4.628 12.895 1.969 1.00 76.56 92 ILE A CA 1
ATOM 692 C C . ILE A 1 92 ? 4.334 12.149 3.278 1.00 76.56 92 ILE A C 1
ATOM 694 O O . ILE A 1 92 ? 4.399 12.752 4.349 1.00 76.56 92 ILE A O 1
ATOM 698 N N . PHE A 1 93 ? 4.074 10.839 3.235 1.00 72.06 93 PHE A N 1
ATOM 699 C CA . PHE A 1 93 ? 3.757 10.059 4.441 1.00 72.06 93 PHE A CA 1
ATOM 700 C C . PHE A 1 93 ? 4.901 10.042 5.462 1.00 72.06 93 PHE A C 1
ATOM 702 O O . PHE A 1 93 ? 4.662 10.169 6.664 1.00 72.06 93 PHE A O 1
ATOM 709 N N . SER A 1 94 ? 6.150 9.952 5.001 1.00 71.56 94 SER A N 1
ATOM 710 C CA . SER A 1 94 ? 7.318 10.023 5.884 1.00 71.56 94 SER A CA 1
ATOM 711 C C . SER A 1 94 ? 7.468 11.398 6.544 1.00 71.56 94 SER A C 1
ATOM 713 O O . SER A 1 94 ? 7.859 11.467 7.710 1.00 71.56 94 SER A O 1
ATOM 715 N N . SER A 1 95 ? 7.079 12.485 5.866 1.00 69.38 95 SER A N 1
ATOM 716 C CA . SER A 1 95 ? 7.084 13.828 6.460 1.00 69.38 95 SER A CA 1
ATOM 717 C C . SER A 1 95 ? 6.072 13.974 7.604 1.00 69.38 95 SER A C 1
ATOM 719 O O . SER A 1 95 ? 6.408 14.539 8.647 1.00 69.38 95 SER A O 1
ATOM 721 N N . PHE A 1 96 ? 4.875 13.388 7.471 1.00 66.44 96 PHE A N 1
ATOM 722 C CA . PHE A 1 96 ? 3.871 13.373 8.539 1.00 66.44 96 PHE A CA 1
ATOM 723 C C . PHE A 1 96 ? 4.326 12.541 9.741 1.00 66.44 96 PHE A C 1
ATOM 725 O O . PHE A 1 96 ? 4.201 12.992 10.879 1.00 66.44 96 PHE A O 1
ATOM 732 N N . GLY A 1 97 ? 4.919 11.367 9.501 1.00 60.16 97 GLY A N 1
ATOM 733 C CA . GLY A 1 97 ? 5.507 10.548 10.564 1.00 60.16 97 GLY A CA 1
ATOM 734 C C . GLY A 1 97 ? 6.633 11.275 11.307 1.00 60.16 97 GLY A C 1
ATOM 735 O O . GLY A 1 97 ? 6.676 11.260 12.535 1.00 60.16 97 GLY A O 1
ATOM 736 N N . ALA A 1 98 ? 7.502 11.986 10.580 1.00 60.44 98 ALA A N 1
ATOM 737 C CA . ALA A 1 98 ? 8.570 12.788 11.172 1.00 60.44 98 ALA A CA 1
ATOM 738 C C . ALA A 1 98 ? 8.038 13.982 11.987 1.00 60.44 98 ALA A C 1
ATOM 740 O O . ALA A 1 98 ? 8.596 14.305 13.036 1.00 60.44 98 ALA A O 1
ATOM 741 N N . ALA A 1 99 ? 6.958 14.628 11.541 1.00 60.09 99 ALA A N 1
ATOM 742 C CA . ALA A 1 99 ? 6.324 15.724 12.272 1.00 60.09 99 ALA A CA 1
ATOM 743 C C . ALA A 1 99 ? 5.637 15.242 13.564 1.00 60.09 99 ALA A C 1
ATOM 745 O O . ALA A 1 99 ? 5.836 15.840 14.622 1.00 60.09 99 ALA A O 1
ATOM 746 N N . ALA A 1 100 ? 4.902 14.127 13.504 1.00 57.47 100 ALA A N 1
ATOM 747 C CA . ALA A 1 100 ? 4.251 13.524 14.668 1.00 57.47 100 ALA A CA 1
ATOM 748 C C . ALA A 1 100 ? 5.268 12.998 15.703 1.00 57.47 100 ALA A C 1
ATOM 750 O O . ALA A 1 100 ? 5.094 13.194 16.908 1.00 57.47 100 ALA A O 1
ATOM 751 N N . ALA A 1 101 ? 6.371 12.398 15.243 1.00 57.94 101 ALA A N 1
ATOM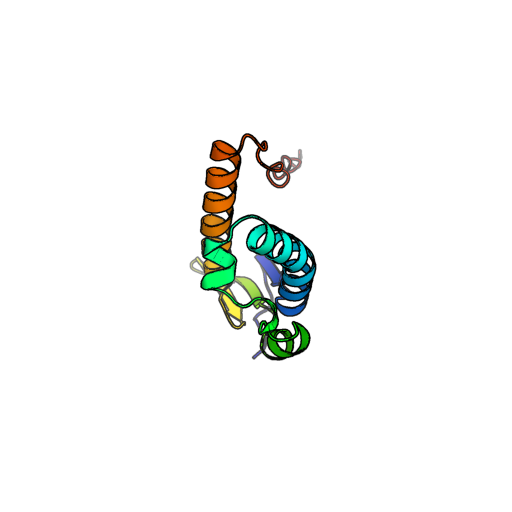 752 C CA . ALA A 1 101 ? 7.483 11.957 16.090 1.00 57.94 101 ALA A CA 1
ATOM 753 C C . ALA A 1 101 ? 8.121 13.129 16.863 1.00 57.94 101 ALA A C 1
ATOM 755 O O . ALA A 1 101 ? 8.344 13.048 18.070 1.00 57.94 101 ALA A O 1
ATOM 756 N N . ARG A 1 102 ? 8.325 14.277 16.197 1.00 59.53 102 ARG A N 1
ATOM 757 C CA . ARG A 1 102 ? 8.857 15.495 16.839 1.00 59.53 102 ARG A CA 1
ATOM 758 C C . ARG A 1 102 ? 7.947 16.051 17.933 1.00 59.53 102 ARG A C 1
ATOM 760 O O . ARG A 1 102 ? 8.453 16.581 18.914 1.00 59.53 102 ARG A O 1
ATOM 767 N N . GLN A 1 103 ? 6.630 15.946 17.770 1.00 58.50 103 GLN A N 1
ATOM 768 C CA . GLN A 1 103 ? 5.658 16.458 18.744 1.00 58.50 103 GLN A CA 1
ATOM 769 C C . GLN A 1 103 ? 5.473 15.535 19.954 1.00 58.50 103 GLN A C 1
ATOM 771 O O . GLN A 1 103 ? 5.150 16.009 21.038 1.00 58.50 103 GLN A O 1
ATOM 776 N N . THR A 1 104 ? 5.683 14.229 19.781 1.00 56.25 104 THR A N 1
ATOM 777 C CA . THR A 1 104 ? 5.458 13.213 20.825 1.00 56.25 104 THR A CA 1
ATOM 778 C C . THR A 1 104 ? 6.728 12.809 21.576 1.00 56.25 104 THR A C 1
ATOM 780 O O . THR A 1 104 ? 6.655 12.034 22.525 1.00 56.25 104 THR A O 1
ATOM 783 N N . GLY A 1 105 ? 7.899 13.319 21.177 1.00 50.69 105 GLY A N 1
ATOM 784 C CA . GLY A 1 105 ? 9.183 12.981 21.800 1.00 50.69 105 GLY A CA 1
ATOM 785 C C . GLY A 1 105 ? 9.675 11.560 21.496 1.00 50.69 105 GLY A C 1
ATOM 786 O O . GLY A 1 105 ? 10.750 11.181 21.960 1.00 50.69 105 GLY A O 1
ATOM 787 N N . LEU A 1 106 ? 8.940 10.779 20.692 1.00 53.66 106 LEU A N 1
ATOM 788 C CA . LEU A 1 106 ? 9.455 9.542 20.116 1.00 53.66 106 LEU A CA 1
ATOM 789 C C . LEU A 1 106 ? 10.465 9.917 19.030 1.00 53.66 106 LEU A C 1
ATOM 791 O O . LEU A 1 106 ? 10.103 10.483 18.002 1.00 53.66 106 LEU A O 1
ATOM 795 N N . GLY A 1 107 ? 11.744 9.622 19.265 1.00 53.25 107 GLY A N 1
ATOM 796 C CA . GLY A 1 107 ? 12.797 9.823 18.274 1.00 53.25 107 GLY A CA 1
ATOM 797 C C . GLY A 1 107 ? 12.411 9.215 16.923 1.00 53.25 107 GLY A C 1
ATOM 798 O O . GLY A 1 107 ? 11.842 8.125 16.860 1.00 53.25 107 GLY A O 1
ATOM 799 N N . THR A 1 108 ? 12.707 9.937 15.841 1.00 50.72 108 THR A N 1
ATOM 800 C CA . THR A 1 108 ? 12.522 9.465 14.462 1.00 50.72 108 THR A CA 1
ATOM 801 C C . THR A 1 108 ? 13.052 8.036 14.318 1.00 50.72 108 THR A C 1
ATOM 803 O O . THR A 1 108 ? 14.229 7.826 14.633 1.00 50.72 108 THR A O 1
ATOM 806 N N . PRO A 1 109 ? 12.254 7.063 13.832 1.00 49.47 109 PRO A N 1
ATOM 807 C CA . PRO A 1 109 ? 12.808 5.773 13.454 1.00 49.47 109 PRO A CA 1
ATOM 808 C C . PRO A 1 109 ? 13.906 6.022 12.417 1.00 49.47 109 PRO A C 1
ATOM 810 O O . PRO A 1 109 ? 13.749 6.859 11.524 1.00 49.47 109 PRO A O 1
ATOM 813 N N . ALA A 1 110 ? 15.050 5.367 12.620 1.00 52.38 110 ALA A N 1
ATOM 814 C CA . ALA A 1 110 ? 16.266 5.591 11.855 1.00 52.38 110 ALA A CA 1
ATOM 815 C C . ALA A 1 110 ? 15.970 5.604 10.349 1.00 52.38 110 ALA A C 1
ATOM 817 O O . ALA A 1 110 ? 15.325 4.695 9.822 1.00 52.38 110 ALA A O 1
ATOM 818 N N . ALA A 1 111 ? 16.439 6.657 9.678 1.00 53.22 111 ALA A N 1
ATOM 819 C CA . ALA A 1 111 ? 16.375 6.772 8.231 1.00 53.22 111 ALA A CA 1
ATOM 820 C C . ALA A 1 111 ? 16.921 5.486 7.577 1.00 53.22 111 ALA A C 1
ATOM 822 O O . ALA A 1 111 ? 17.910 4.933 8.075 1.00 53.22 111 ALA A O 1
ATOM 823 N N . PRO A 1 112 ? 16.314 5.005 6.476 1.00 50.16 112 PRO A N 1
ATOM 824 C CA . PRO A 1 112 ? 16.858 3.873 5.746 1.00 50.16 112 PRO A CA 1
ATOM 825 C C . PRO A 1 112 ? 18.303 4.184 5.342 1.00 50.16 112 PRO A C 1
ATOM 827 O O . PRO A 1 112 ? 18.642 5.313 4.981 1.00 50.16 112 PRO A O 1
ATOM 830 N N . LEU A 1 113 ? 19.146 3.165 5.494 1.00 49.75 113 LEU A N 1
ATOM 831 C CA . LEU A 1 113 ? 20.591 3.173 5.294 1.00 49.75 113 LEU A CA 1
ATOM 832 C C . LEU A 1 113 ? 20.992 4.021 4.077 1.00 49.75 113 LEU A C 1
ATOM 834 O O . LEU A 1 113 ? 20.531 3.779 2.960 1.00 49.75 113 LEU A O 1
ATOM 838 N N . ARG A 1 114 ? 21.879 5.002 4.301 1.00 44.59 114 ARG A N 1
ATOM 839 C CA . ARG A 1 114 ? 22.611 5.697 3.232 1.00 44.59 114 ARG A CA 1
ATOM 840 C C . ARG A 1 114 ? 23.157 4.648 2.249 1.00 44.59 114 ARG A C 1
ATOM 842 O O . ARG A 1 114 ? 23.773 3.689 2.720 1.00 44.59 114 ARG A O 1
ATOM 849 N N . PRO A 1 115 ? 23.019 4.834 0.924 1.00 46.47 115 PRO A N 1
ATOM 850 C CA . PRO A 1 115 ? 23.834 4.091 -0.025 1.00 46.47 115 PRO A CA 1
ATOM 851 C C . PRO A 1 115 ? 25.301 4.314 0.356 1.00 46.47 115 PRO A C 1
ATOM 853 O O . PRO A 1 115 ? 25.767 5.455 0.402 1.00 46.47 115 PRO A O 1
ATOM 856 N N . GLY A 1 116 ? 25.995 3.240 0.735 1.00 52.12 116 GLY A N 1
ATOM 857 C CA . GLY A 1 116 ? 27.431 3.290 0.985 1.00 52.12 116 GLY A CA 1
ATOM 858 C C . GLY A 1 116 ? 28.165 3.730 -0.287 1.00 52.12 116 GLY A C 1
ATOM 859 O O . GLY A 1 116 ? 27.667 3.470 -1.385 1.00 52.12 116 GLY A O 1
ATOM 860 N N . PRO A 1 117 ? 29.314 4.415 -0.165 1.00 50.44 117 PRO A N 1
ATOM 861 C CA . PRO A 1 117 ? 30.078 4.854 -1.324 1.00 50.44 117 PRO A CA 1
ATOM 862 C C . PRO A 1 117 ? 30.434 3.649 -2.201 1.00 50.44 117 PRO A C 1
ATOM 864 O O . PRO A 1 117 ? 31.010 2.669 -1.730 1.00 50.44 117 PRO A O 1
ATOM 867 N N . THR A 1 118 ? 30.067 3.733 -3.477 1.00 56.53 118 THR A N 1
ATOM 868 C CA . THR A 1 118 ? 30.466 2.798 -4.529 1.00 56.53 118 THR A CA 1
ATOM 869 C C . THR A 1 118 ? 31.996 2.680 -4.528 1.00 56.53 118 THR A C 1
ATOM 871 O O . THR A 1 118 ? 32.661 3.718 -4.587 1.00 56.53 118 THR A O 1
ATOM 874 N N . PRO A 1 119 ? 32.596 1.476 -4.451 1.00 57.09 119 PRO A N 1
ATOM 875 C CA . PRO A 1 119 ? 34.041 1.353 -4.583 1.00 57.09 119 PRO A CA 1
ATOM 876 C C . PRO A 1 119 ? 34.452 1.792 -5.993 1.00 57.09 119 PRO A C 1
ATOM 878 O O . PRO A 1 119 ? 33.955 1.272 -6.991 1.00 57.09 119 PRO A O 1
ATOM 881 N N . SER A 1 120 ? 35.341 2.783 -6.061 1.00 51.62 120 SER A N 1
ATOM 882 C CA . SER A 1 120 ? 35.930 3.261 -7.310 1.00 51.62 120 SER A CA 1
ATOM 883 C C . SER A 1 120 ? 36.840 2.170 -7.886 1.00 51.62 120 SER A C 1
ATOM 885 O O . SER A 1 120 ? 37.746 1.725 -7.175 1.00 51.62 120 SER A O 1
ATOM 887 N N . PRO A 1 121 ? 36.663 1.735 -9.146 1.00 57.03 121 PRO A N 1
ATOM 888 C CA . PRO A 1 121 ? 37.654 0.892 -9.796 1.00 57.03 121 PRO A CA 1
ATOM 889 C C . PRO A 1 121 ? 38.919 1.731 -10.011 1.00 57.03 121 PRO A C 1
ATOM 891 O O . PRO A 1 121 ? 38.879 2.788 -10.638 1.00 57.03 121 PRO A O 1
ATOM 894 N N . THR A 1 122 ? 40.025 1.298 -9.415 1.00 51.12 122 THR A N 1
ATOM 895 C CA . THR A 1 122 ? 41.365 1.846 -9.683 1.00 51.12 122 THR A CA 1
ATOM 896 C C . THR A 1 122 ? 41.998 0.961 -10.773 1.00 51.12 122 THR A C 1
ATOM 898 O O . THR A 1 122 ? 41.724 -0.241 -10.747 1.00 51.12 122 THR A O 1
ATOM 901 N N . PRO A 1 123 ? 42.723 1.543 -11.750 1.00 57.00 123 PRO A N 1
ATOM 902 C CA . PRO A 1 123 ? 43.135 0.890 -13.001 1.00 57.00 123 PRO A CA 1
ATOM 903 C C . PRO A 1 123 ? 44.098 -0.289 -12.848 1.00 57.00 123 PRO A C 1
ATOM 905 O O . PRO A 1 123 ? 44.811 -0.356 -11.821 1.00 57.00 123 PRO A O 1
#

Sequence (123 aa):
RLLAAPTNFFAYIDTAQLYSRLDTSLRPMLLMAAAFVPAVAGSIDLSKLPAPELITKHLSPIVSSQRYDRDGYMAESIGPMTLDQLGIGVAIFSSFGAAAARQTGLGTPAAPLRPGPTPSPTP

Radius of gyration: 19.69 Å; chains: 1; bounding box: 60×27×52 Å

Secondary structure (DSSP, 8-state):
-PPPPPSSEEEEE-HHHHHHHHHHHHHHHHHHHHHH-HHHHTT--GGGSPPHHHHHTT-PPEEEEEEEETTEEEEEEESSS-HHHHHHHHHHHHHHHHHHHHHHT---PPPP-PPPPPPPPP-